Protein AF-A0A7G8DBP3-F1 (afdb_monomer_lite)

Structure (mmCIF, N/CA/C/O backbone):
data_AF-A0A7G8DBP3-F1
#
_entry.id   AF-A0A7G8DBP3-F1
#
loop_
_atom_site.group_PDB
_atom_site.id
_atom_site.type_symbol
_atom_site.label_atom_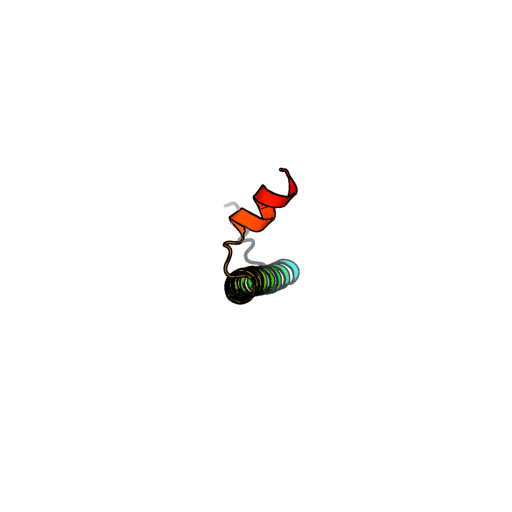id
_atom_site.label_alt_id
_atom_site.label_comp_id
_atom_site.label_asym_id
_atom_site.label_entity_id
_atom_site.label_seq_id
_atom_site.pdbx_PDB_ins_code
_atom_site.Cartn_x
_atom_site.Cartn_y
_atom_site.Cartn_z
_atom_site.occupancy
_atom_site.B_iso_or_equiv
_atom_site.auth_seq_id
_atom_site.auth_comp_id
_atom_site.auth_asym_id
_atom_site.auth_atom_id
_atom_site.pdbx_PDB_model_num
ATOM 1 N N . MET A 1 1 ? 25.868 10.738 -41.897 1.00 53.81 1 MET A N 1
ATOM 2 C CA . MET A 1 1 ? 24.641 10.240 -41.243 1.00 53.81 1 MET A CA 1
ATOM 3 C C . MET A 1 1 ? 24.971 10.114 -39.762 1.00 53.81 1 MET A C 1
ATOM 5 O O . MET A 1 1 ? 25.954 9.442 -39.489 1.00 53.81 1 MET A O 1
ATOM 9 N N . PRO A 1 2 ? 24.311 10.826 -38.830 1.00 61.50 2 PRO A N 1
ATOM 10 C CA . PRO A 1 2 ? 24.557 10.621 -37.406 1.00 61.50 2 PRO A CA 1
ATOM 11 C C . PRO A 1 2 ? 23.909 9.304 -36.963 1.00 61.50 2 PRO A C 1
ATOM 13 O O . PRO A 1 2 ? 22.725 9.078 -37.202 1.00 61.50 2 PRO A O 1
ATOM 16 N N . GLU A 1 3 ? 24.721 8.437 -36.369 1.00 61.50 3 GLU A N 1
ATOM 17 C CA . GLU A 1 3 ? 24.324 7.181 -35.737 1.00 61.50 3 GLU A CA 1
ATOM 18 C C . GLU A 1 3 ? 23.242 7.484 -34.686 1.00 61.50 3 GLU A C 1
ATOM 20 O O . GLU A 1 3 ? 23.487 8.236 -33.738 1.00 61.50 3 GLU A O 1
ATOM 25 N N . ALA A 1 4 ? 22.036 6.936 -34.843 1.00 63.50 4 ALA A N 1
ATOM 26 C CA . ALA A 1 4 ? 21.066 6.926 -33.758 1.00 63.50 4 ALA A CA 1
ATOM 27 C C . ALA A 1 4 ? 21.639 6.018 -32.665 1.00 63.50 4 ALA A C 1
ATOM 29 O O . ALA A 1 4 ? 21.625 4.796 -32.794 1.00 63.50 4 ALA A O 1
ATOM 30 N N . THR A 1 5 ? 22.206 6.624 -31.622 1.00 59.75 5 THR A N 1
ATOM 31 C CA . THR A 1 5 ? 22.616 5.926 -30.408 1.00 59.75 5 THR A CA 1
ATOM 32 C C . THR A 1 5 ? 21.353 5.439 -29.712 1.00 59.75 5 THR A C 1
ATOM 34 O O . THR A 1 5 ? 20.745 6.119 -28.886 1.00 59.75 5 THR A O 1
ATOM 37 N N . ASP A 1 6 ? 20.906 4.256 -30.118 1.00 63.00 6 ASP A N 1
ATOM 38 C CA . ASP A 1 6 ? 19.878 3.515 -29.417 1.00 63.00 6 ASP A CA 1
ATOM 39 C C . ASP A 1 6 ? 20.449 3.128 -28.051 1.00 63.00 6 ASP A C 1
ATOM 41 O O . ASP A 1 6 ? 21.222 2.182 -27.900 1.00 63.00 6 ASP A O 1
ATOM 45 N N . ASN A 1 7 ? 20.113 3.933 -27.045 1.00 59.88 7 ASN A N 1
ATOM 46 C CA . ASN A 1 7 ? 20.483 3.725 -25.652 1.00 59.88 7 ASN A CA 1
ATOM 47 C C . ASN A 1 7 ? 19.634 2.605 -25.017 1.00 59.88 7 ASN A C 1
ATOM 49 O O . ASN A 1 7 ? 19.309 2.664 -23.833 1.00 59.88 7 ASN A O 1
ATOM 53 N N . PHE A 1 8 ? 19.300 1.560 -25.776 1.00 63.94 8 PHE A N 1
ATOM 54 C CA . PHE A 1 8 ? 18.778 0.294 -25.272 1.00 63.94 8 PHE A CA 1
ATOM 55 C C . PHE A 1 8 ? 19.917 -0.547 -24.669 1.00 63.94 8 PHE A C 1
ATOM 57 O O . PHE A 1 8 ? 20.126 -1.712 -24.995 1.00 63.94 8 PHE A O 1
ATOM 64 N N . SER A 1 9 ? 20.703 0.057 -23.778 1.00 62.56 9 SER A N 1
ATOM 65 C CA . SER A 1 9 ? 21.509 -0.713 -22.841 1.00 62.56 9 SER A CA 1
ATOM 66 C C . SER A 1 9 ? 20.590 -1.036 -21.665 1.00 62.56 9 SER A C 1
ATOM 68 O O . SER A 1 9 ? 20.151 -0.097 -20.992 1.00 62.56 9 SER A O 1
ATOM 70 N N . PRO A 1 10 ? 20.220 -2.306 -21.413 1.00 62.59 10 PRO A N 1
ATOM 71 C CA . PRO A 1 10 ? 19.523 -2.673 -20.191 1.00 62.59 10 PRO A CA 1
ATOM 72 C C . PRO A 1 10 ? 20.453 -2.380 -19.013 1.00 62.59 10 PRO A C 1
ATOM 74 O O . PRO A 1 10 ? 21.280 -3.202 -18.620 1.00 62.59 10 PRO A O 1
ATOM 77 N N . ASP A 1 11 ? 20.340 -1.170 -18.468 1.00 67.44 11 ASP A N 1
ATOM 78 C CA . ASP A 1 11 ? 21.017 -0.782 -17.243 1.00 67.44 11 ASP A CA 1
ATOM 79 C C . ASP A 1 11 ? 20.486 -1.699 -16.139 1.00 67.44 11 ASP A C 1
ATOM 81 O O . ASP A 1 11 ? 19.333 -1.600 -15.707 1.00 67.44 11 ASP A O 1
ATOM 85 N N . SER A 1 12 ? 21.330 -2.646 -15.726 1.00 65.31 12 SER A N 1
ATOM 86 C CA . SER A 1 12 ? 21.048 -3.631 -14.679 1.00 65.31 12 SER A CA 1
ATOM 87 C C . SER A 1 12 ? 20.481 -2.966 -13.416 1.00 65.31 12 SER A C 1
ATOM 89 O O . SER A 1 12 ? 19.601 -3.515 -12.747 1.00 65.31 12 SER A O 1
ATOM 91 N N . THR A 1 13 ? 20.905 -1.729 -13.147 1.00 73.12 13 THR A N 1
ATOM 92 C CA . THR A 1 13 ? 20.435 -0.908 -12.031 1.00 73.12 13 THR A CA 1
ATOM 93 C C . THR A 1 13 ? 18.972 -0.496 -12.203 1.00 73.12 13 THR A C 1
ATOM 95 O O . THR A 1 13 ? 18.196 -0.61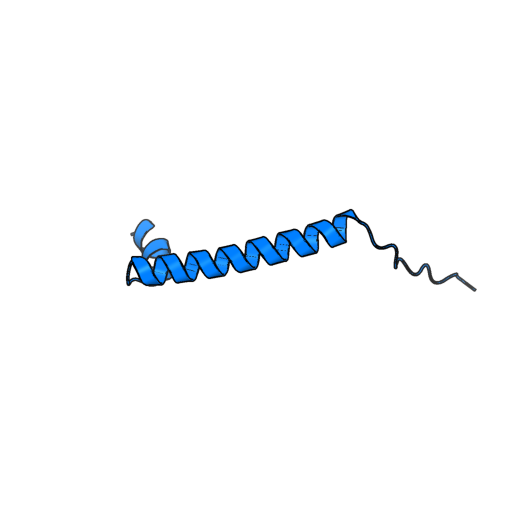1 -11.256 1.00 73.12 13 THR A O 1
ATOM 98 N N . LYS A 1 14 ? 18.547 -0.093 -13.410 1.00 72.06 14 LYS A N 1
ATOM 99 C CA . LYS A 1 14 ? 17.147 0.271 -13.704 1.00 72.06 14 LYS A CA 1
ATOM 100 C C . LYS A 1 14 ? 16.201 -0.918 -13.575 1.00 72.06 14 LYS A C 1
ATOM 102 O O . LYS A 1 14 ? 15.175 -0.793 -12.915 1.00 72.06 14 LYS A O 1
ATOM 107 N N . VAL A 1 15 ? 16.557 -2.079 -14.131 1.00 76.88 15 VAL A N 1
ATOM 108 C CA . VAL A 1 15 ? 15.718 -3.295 -14.058 1.00 76.88 15 VAL A CA 1
ATOM 109 C C . VAL A 1 15 ? 15.551 -3.767 -12.609 1.00 76.88 15 VAL A C 1
ATOM 111 O O . VAL A 1 15 ? 14.479 -4.227 -12.203 1.00 76.88 15 VAL A O 1
ATOM 114 N N . PHE A 1 16 ? 16.606 -3.647 -11.803 1.00 80.12 16 PHE A N 1
ATOM 115 C CA . PHE A 1 16 ? 16.539 -3.906 -10.369 1.00 80.12 16 PHE A CA 1
ATOM 116 C C . PHE A 1 16 ?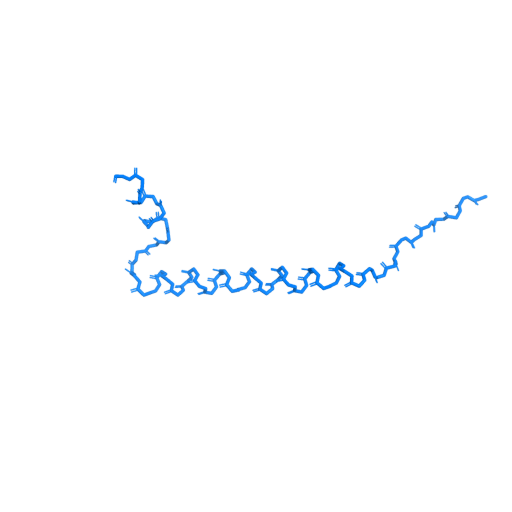 15.618 -2.906 -9.652 1.00 80.12 16 PHE A C 1
ATOM 118 O O . PHE A 1 16 ? 14.740 -3.325 -8.893 1.00 80.12 16 PHE A O 1
ATOM 125 N N . SER A 1 17 ? 15.754 -1.607 -9.939 1.00 84.56 17 SER A N 1
ATOM 126 C CA . SER A 1 17 ? 14.888 -0.559 -9.388 1.00 84.56 17 SER A CA 1
ATOM 127 C C . SER A 1 17 ? 13.418 -0.736 -9.773 1.00 84.56 17 SER A C 1
ATOM 129 O O . SER A 1 17 ? 12.555 -0.577 -8.919 1.00 84.56 17 SER A O 1
ATOM 131 N N . GLU A 1 18 ? 13.104 -1.124 -11.008 1.00 82.50 18 GLU A N 1
ATOM 132 C CA . GLU A 1 18 ? 11.728 -1.383 -11.453 1.00 82.50 18 GLU A CA 1
ATOM 133 C C . GLU A 1 18 ? 11.081 -2.533 -10.673 1.00 82.50 18 GLU A C 1
ATOM 135 O O . GLU A 1 18 ? 9.955 -2.409 -10.182 1.00 82.50 18 GLU A O 1
ATOM 140 N N . LYS A 1 19 ? 11.813 -3.638 -10.480 1.00 88.25 19 LYS A N 1
ATOM 141 C CA . LYS A 1 19 ? 11.326 -4.783 -9.695 1.00 88.25 19 LYS A CA 1
ATOM 142 C C . LYS A 1 19 ? 11.136 -4.430 -8.223 1.00 88.25 19 LYS A C 1
ATOM 144 O O . LYS A 1 19 ? 10.162 -4.879 -7.618 1.00 88.25 19 LYS A O 1
ATOM 149 N N . LEU A 1 20 ? 12.048 -3.652 -7.638 1.00 90.75 20 LEU A N 1
ATOM 150 C CA . LEU A 1 20 ? 11.917 -3.205 -6.252 1.00 90.75 20 LEU A CA 1
ATOM 151 C C . LEU A 1 20 ? 10.755 -2.229 -6.075 1.00 90.75 20 LEU A C 1
ATOM 153 O O . LEU A 1 20 ? 9.929 -2.442 -5.190 1.00 90.75 20 LEU A O 1
ATOM 157 N N . ASN A 1 21 ? 10.637 -1.225 -6.942 1.00 90.88 21 ASN A N 1
ATOM 158 C CA . ASN A 1 21 ? 9.557 -0.243 -6.887 1.00 90.88 21 ASN A CA 1
ATOM 159 C C . ASN A 1 21 ? 8.187 -0.918 -7.029 1.00 90.88 21 ASN A C 1
ATOM 161 O O . ASN A 1 21 ? 7.282 -0.638 -6.246 1.00 90.88 21 ASN A O 1
ATOM 165 N N . GLY A 1 22 ? 8.049 -1.871 -7.958 1.00 93.12 22 GLY A N 1
ATOM 166 C CA . GLY A 1 22 ? 6.816 -2.643 -8.118 1.00 93.12 22 GLY A CA 1
ATOM 167 C C . GLY A 1 22 ? 6.449 -3.461 -6.875 1.00 93.12 22 GLY A C 1
ATOM 168 O O . GLY A 1 22 ? 5.293 -3.465 -6.457 1.00 93.12 22 GLY A O 1
ATOM 169 N N . ARG A 1 23 ? 7.424 -4.113 -6.228 1.00 95.38 23 ARG A N 1
ATOM 170 C CA . ARG A 1 23 ? 7.189 -4.896 -5.000 1.00 95.38 23 ARG A CA 1
ATOM 171 C C . ARG A 1 23 ? 6.808 -4.017 -3.818 1.00 95.38 23 ARG A C 1
ATOM 173 O O . ARG A 1 23 ? 5.874 -4.352 -3.098 1.00 95.38 23 ARG A O 1
ATOM 180 N N . VAL A 1 24 ? 7.504 -2.896 -3.635 1.00 95.31 24 VAL A N 1
ATOM 181 C CA . VAL A 1 24 ? 7.192 -1.932 -2.573 1.00 95.31 24 VAL A CA 1
ATOM 182 C C . VAL A 1 24 ? 5.787 -1.365 -2.768 1.00 95.31 24 VAL A C 1
ATOM 184 O O . VAL A 1 24 ? 5.037 -1.288 -1.801 1.00 95.31 24 VAL A O 1
ATOM 187 N N . ALA A 1 25 ? 5.386 -1.060 -4.005 1.00 94.31 25 ALA A N 1
ATOM 188 C CA . ALA A 1 25 ? 4.031 -0.602 -4.302 1.00 94.31 25 ALA A CA 1
ATOM 189 C C . ALA A 1 25 ? 2.965 -1.662 -3.972 1.00 94.31 25 ALA A C 1
ATOM 191 O O . ALA A 1 25 ? 1.969 -1.351 -3.320 1.00 94.31 25 ALA A O 1
ATOM 192 N N . MET A 1 26 ? 3.184 -2.924 -4.362 1.00 96.50 26 MET A N 1
ATOM 193 C CA . MET A 1 26 ? 2.258 -4.020 -4.041 1.00 96.50 26 MET A CA 1
ATOM 194 C C . MET A 1 26 ? 2.145 -4.255 -2.531 1.00 96.50 26 MET A C 1
ATOM 196 O O . MET A 1 26 ? 1.042 -4.455 -2.026 1.00 96.50 26 MET A O 1
ATOM 200 N N . LEU A 1 27 ? 3.264 -4.194 -1.803 1.00 95.81 27 LEU A N 1
ATOM 201 C CA . LEU A 1 27 ? 3.269 -4.303 -0.345 1.00 95.81 27 LEU A CA 1
ATOM 202 C C . LEU A 1 27 ? 2.574 -3.110 0.314 1.00 95.81 27 LEU A C 1
ATOM 204 O O . LEU A 1 27 ? 1.786 -3.317 1.227 1.00 95.81 27 LEU A O 1
ATOM 208 N N . GLY A 1 28 ? 2.808 -1.886 -0.163 1.00 91.75 28 GLY A N 1
ATOM 209 C CA . GLY A 1 28 ? 2.141 -0.686 0.342 1.00 91.75 28 GLY A CA 1
ATOM 210 C C . GLY A 1 28 ? 0.620 -0.764 0.201 1.00 91.75 28 GLY A C 1
ATOM 211 O O . GLY A 1 28 ? -0.097 -0.472 1.154 1.00 91.75 28 GLY A O 1
ATOM 212 N N . LEU A 1 29 ? 0.128 -1.246 -0.945 1.00 91.12 29 LEU A N 1
ATOM 213 C CA . LEU A 1 29 ? -1.301 -1.486 -1.154 1.00 91.12 29 LEU A CA 1
ATOM 214 C C . LEU A 1 29 ? -1.835 -2.602 -0.244 1.00 91.12 29 LEU A C 1
ATOM 216 O O . LEU A 1 29 ? -2.863 -2.424 0.404 1.00 91.12 29 LEU A O 1
ATOM 220 N N . ALA A 1 30 ? -1.144 -3.742 -0.175 1.00 93.94 30 ALA A N 1
ATOM 221 C CA . ALA A 1 30 ? -1.571 -4.874 0.644 1.00 93.94 30 ALA A CA 1
ATOM 222 C C . ALA A 1 30 ? -1.624 -4.516 2.136 1.00 93.94 30 ALA A C 1
ATOM 224 O O . ALA A 1 30 ? -2.584 -4.864 2.820 1.00 93.94 30 ALA A O 1
ATOM 225 N N . ILE A 1 31 ? -0.618 -3.788 2.626 1.00 90.75 31 ILE A N 1
ATOM 226 C CA . ILE A 1 31 ? -0.573 -3.282 3.997 1.00 90.75 31 ILE A CA 1
ATOM 227 C C . ILE A 1 31 ? -1.703 -2.283 4.215 1.00 90.75 31 ILE A C 1
ATOM 229 O O . ILE A 1 31 ? -2.429 -2.448 5.185 1.00 90.75 31 ILE A O 1
ATOM 233 N N . GLY A 1 32 ? -1.902 -1.320 3.306 1.00 85.81 32 GLY A N 1
ATOM 234 C CA . GLY A 1 32 ? -2.982 -0.335 3.400 1.00 85.81 32 GLY A CA 1
ATOM 235 C C . GLY A 1 32 ? -4.352 -0.993 3.561 1.00 85.81 32 GLY A C 1
ATOM 236 O O . GLY A 1 32 ? -5.050 -0.720 4.538 1.00 85.81 32 GLY A O 1
ATOM 237 N N . LEU A 1 33 ? -4.673 -1.953 2.686 1.00 86.06 33 LEU A N 1
ATOM 238 C CA . LEU A 1 33 ? -5.908 -2.739 2.763 1.00 86.06 33 LEU A CA 1
ATOM 239 C C . LEU A 1 33 ? -5.998 -3.562 4.057 1.00 86.06 33 LEU A C 1
ATOM 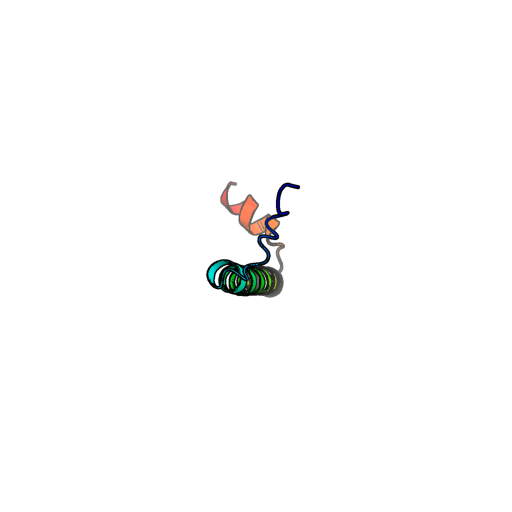241 O O . LEU A 1 33 ? -7.063 -3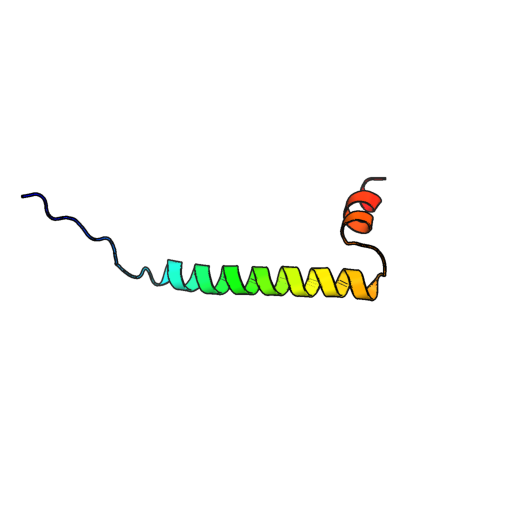.643 4.665 1.00 86.06 33 LEU A O 1
ATOM 245 N N . ALA A 1 34 ? -4.891 -4.161 4.506 1.00 87.56 34 ALA A N 1
ATOM 246 C CA . ALA A 1 34 ? -4.865 -4.927 5.749 1.00 87.56 34 ALA A CA 1
ATOM 247 C C . ALA A 1 34 ? -5.114 -4.040 6.980 1.00 87.56 34 ALA A C 1
ATOM 249 O O . ALA A 1 34 ? -5.880 -4.423 7.862 1.00 87.56 34 ALA A O 1
ATOM 250 N N . THR A 1 35 ? -4.529 -2.840 7.043 1.00 83.00 35 THR A N 1
ATOM 251 C CA . THR A 1 35 ? -4.798 -1.876 8.121 1.00 83.00 35 THR A CA 1
ATOM 252 C C . THR A 1 35 ? -6.232 -1.362 8.097 1.00 83.00 35 THR A C 1
ATOM 254 O O . THR A 1 35 ? -6.837 -1.226 9.160 1.00 83.00 35 THR A O 1
ATOM 257 N N . GLU A 1 36 ? -6.816 -1.139 6.921 1.00 77.25 36 GLU A N 1
ATOM 258 C CA . GLU A 1 36 ? -8.232 -0.774 6.802 1.00 77.25 36 GLU A CA 1
ATOM 259 C C . GLU A 1 36 ? -9.145 -1.903 7.295 1.00 77.25 36 GLU A C 1
ATOM 261 O O . GLU A 1 36 ? -10.068 -1.656 8.073 1.00 77.25 36 GLU A O 1
ATOM 266 N N . ALA A 1 37 ? -8.842 -3.151 6.926 1.00 81.62 37 ALA A N 1
ATOM 267 C CA . ALA A 1 37 ? -9.604 -4.323 7.350 1.00 81.62 37 ALA A CA 1
ATOM 268 C C . ALA A 1 37 ? -9.508 -4.589 8.863 1.00 81.62 37 ALA A C 1
ATOM 270 O O . ALA A 1 37 ? -10.508 -4.933 9.489 1.00 81.62 37 ALA A O 1
ATOM 271 N N . LEU A 1 38 ? -8.323 -4.423 9.462 1.00 80.00 38 LEU A N 1
ATOM 272 C CA . LEU A 1 38 ? -8.109 -4.673 10.891 1.00 80.00 38 LEU A CA 1
ATOM 273 C C . LEU A 1 38 ? -8.658 -3.554 11.781 1.00 80.00 38 LEU A C 1
ATOM 275 O O . LEU A 1 38 ? -9.136 -3.832 12.879 1.00 80.00 38 LEU A O 1
ATOM 279 N N . THR A 1 39 ? -8.593 -2.299 11.331 1.00 74.44 39 THR A N 1
ATOM 280 C CA . THR A 1 39 ? -9.016 -1.153 12.154 1.00 74.44 39 THR A CA 1
ATOM 281 C C . THR A 1 39 ? -10.466 -0.738 11.899 1.00 74.44 39 THR A C 1
ATOM 283 O O . THR A 1 39 ? -11.037 0.002 12.699 1.00 74.44 39 THR A O 1
ATOM 286 N N . GLY A 1 40 ? -11.073 -1.185 10.792 1.00 69.00 40 GLY A N 1
ATOM 287 C CA . GLY A 1 40 ? -12.457 -0.860 10.426 1.00 69.00 40 GLY A CA 1
ATOM 288 C C . GLY A 1 40 ? -12.697 0.628 10.140 1.00 69.00 40 GLY A C 1
ATOM 289 O O . GLY A 1 40 ? -13.842 1.069 10.076 1.00 69.00 40 GLY A O 1
ATOM 290 N N . ARG A 1 41 ? -11.618 1.403 9.997 1.00 63.31 41 ARG A N 1
ATOM 291 C CA . ARG A 1 41 ? -11.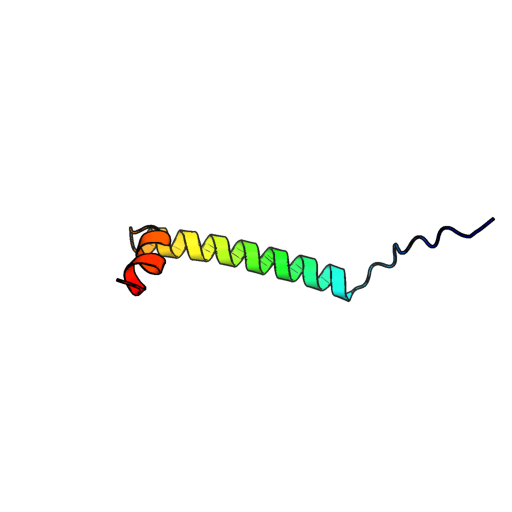585 2.834 9.679 1.00 63.31 41 ARG A CA 1
ATOM 292 C C . ARG A 1 41 ? -10.651 2.995 8.490 1.00 63.31 41 ARG A C 1
ATOM 294 O O . ARG A 1 41 ? -9.564 2.415 8.502 1.00 63.31 41 ARG A O 1
ATOM 301 N N . GLY A 1 42 ? -11.084 3.729 7.468 1.00 63.62 42 GLY A N 1
ATOM 302 C CA . GLY A 1 42 ? -10.269 3.967 6.275 1.00 63.62 42 GLY A CA 1
ATOM 303 C C . GLY A 1 42 ? -8.929 4.607 6.644 1.00 63.62 42 GLY A C 1
ATOM 304 O O . GLY A 1 42 ? -8.840 5.318 7.647 1.00 63.62 42 GLY A O 1
ATOM 305 N N . ILE A 1 43 ? -7.887 4.404 5.832 1.00 63.34 43 ILE A N 1
ATOM 306 C CA . ILE A 1 43 ? -6.547 4.956 6.105 1.00 63.34 43 ILE A CA 1
ATOM 307 C C . ILE A 1 43 ? -6.566 6.494 6.243 1.00 63.34 43 ILE A C 1
ATOM 309 O O . ILE A 1 43 ? -5.739 7.077 6.942 1.00 63.34 43 ILE A O 1
ATOM 313 N N . ILE A 1 44 ? -7.572 7.143 5.644 1.00 62.19 44 ILE A N 1
ATOM 314 C CA . ILE A 1 44 ? -7.845 8.581 5.748 1.00 62.19 44 ILE A CA 1
ATOM 315 C C . ILE A 1 44 ? -8.189 8.994 7.187 1.00 62.19 44 ILE A C 1
ATOM 317 O O . ILE A 1 44 ? -7.659 9.997 7.655 1.00 62.19 44 ILE A O 1
ATOM 321 N N . ASP A 1 45 ? -8.990 8.219 7.925 1.00 61.69 45 ASP A N 1
ATOM 322 C CA . ASP A 1 45 ? -9.370 8.565 9.305 1.00 61.69 45 ASP A CA 1
ATOM 323 C C . ASP A 1 45 ? -8.176 8.499 10.266 1.00 61.69 45 ASP A C 1
ATOM 325 O O . ASP A 1 45 ? -8.114 9.261 11.229 1.00 61.69 45 ASP A O 1
ATOM 329 N N . GLN A 1 46 ? -7.201 7.618 10.007 1.00 58.03 46 GLN A N 1
ATOM 330 C CA . GLN A 1 46 ? -5.982 7.535 10.820 1.00 58.03 46 GLN A CA 1
ATOM 331 C C . GLN A 1 46 ? -4.978 8.636 10.478 1.00 58.03 46 GLN A C 1
ATOM 333 O O . GLN A 1 46 ? -4.401 9.233 11.382 1.00 58.03 46 GLN A O 1
ATOM 338 N N . VAL A 1 47 ? -4.779 8.937 9.192 1.00 64.44 47 VAL A N 1
ATOM 339 C CA . VAL A 1 47 ? -3.837 9.987 8.779 1.00 64.44 47 VAL A CA 1
ATOM 340 C C . VAL A 1 47 ? -4.369 11.380 9.131 1.00 64.44 47 VAL A C 1
ATOM 342 O O . VAL A 1 47 ? -3.589 12.221 9.560 1.00 64.44 47 VAL A O 1
ATOM 345 N N . PHE A 1 48 ? -5.677 11.631 9.010 1.00 62.03 48 PHE A N 1
ATOM 346 C CA . PHE A 1 48 ? -6.281 12.927 9.347 1.00 62.03 48 PHE A CA 1
ATOM 347 C C . PHE A 1 48 ? -6.595 13.070 10.845 1.00 62.03 48 PHE A C 1
ATOM 349 O O . PHE A 1 48 ? -6.492 14.166 11.388 1.00 62.03 48 PHE A O 1
ATOM 356 N N . GLY A 1 49 ? -6.916 11.969 11.536 1.00 59.91 49 GLY A N 1
ATOM 357 C CA . GLY A 1 49 ? -7.197 11.964 12.975 1.00 59.91 49 GLY A CA 1
ATOM 358 C C . GLY A 1 49 ? -5.973 12.179 13.873 1.00 59.91 49 GLY A C 1
ATOM 359 O O . GLY A 1 49 ? -6.141 12.532 15.032 1.00 59.91 49 GLY A O 1
ATOM 360 N N . ILE A 1 50 ? -4.748 12.006 13.361 1.00 60.31 50 ILE A N 1
ATOM 361 C CA . ILE A 1 50 ? -3.503 12.310 14.098 1.00 60.31 50 ILE A CA 1
ATOM 362 C C . ILE A 1 50 ? -3.204 13.823 14.152 1.00 60.31 50 ILE A C 1
ATOM 364 O O . ILE A 1 50 ? -2.456 14.262 15.022 1.00 60.31 50 ILE A O 1
ATOM 368 N N . PHE A 1 51 ? -3.789 14.631 13.261 1.00 58.25 51 PHE A N 1
ATOM 369 C CA . PHE A 1 51 ? -3.612 16.093 13.234 1.00 58.25 51 PHE A CA 1
ATOM 370 C C . PHE A 1 51 ? -4.768 16.871 13.895 1.00 58.25 51 PHE A C 1
ATOM 372 O O . PHE A 1 51 ? -4.811 18.096 13.768 1.00 58.25 51 PHE A O 1
ATOM 379 N N . GLY A 1 52 ? -5.702 16.177 14.557 1.00 48.72 52 GLY A N 1
ATOM 380 C CA . GLY A 1 52 ? -6.861 16.754 15.251 1.00 48.72 52 GLY A CA 1
ATOM 381 C C . GLY A 1 52 ? -6.693 16.814 16.760 1.00 48.72 52 GLY A C 1
ATOM 382 O O . GLY A 1 52 ? -6.194 15.822 17.333 1.00 48.72 52 GLY A O 1
#

Radius of gyration: 20.26 Å; chains: 1; bounding box: 37×22×56 Å

pLDDT: mean 74.47, std 13.76, range [48.72, 96.5]

Foldseek 3Di:
DDDPPPPPPPPVVVVVVVVVVVVVVVVVVVVQVVCCVVVVHHPCCVVVVVVD

Secondary structure (DSSP, 8-state):
-----------HHHHHHHHHHHHHHHHHHHHHHHHHHHHSS-HHHHHHHTT-

Sequence (52 aa):
MPEATDNFSPDSTKVFSEKLNGRVAMLGLAIGLATEALTGRGIIDQVFGIFG